Protein AF-A0A7Y3MMZ0-F1 (afdb_monomer)

Secondary structure (DSSP, 8-state):
-HHHHHHHHHHGGGGS-----TT-EEEE-S-BSS-EEEEEEEEEE-S-BSS-EEEEEEEEEE-S-BSS-EEEEEEEEEE-S-BSS-EEEEEEEEEE-S-BSS-EEEEE-

Structure (mmCIF, N/CA/C/O backbone):
data_AF-A0A7Y3MMZ0-F1
#
_entry.id   AF-A0A7Y3MMZ0-F1
#
loop_
_atom_site.group_PDB
_atom_site.id
_atom_site.type_symbol
_atom_site.label_atom_id
_atom_site.label_alt_id
_atom_site.label_comp_id
_atom_site.label_asym_id
_atom_site.label_entity_id
_atom_site.label_seq_id
_atom_site.pdbx_PDB_ins_code
_atom_site.Cartn_x
_atom_site.Cartn_y
_atom_site.Cartn_z
_atom_site.occupancy
_atom_site.B_iso_or_equiv
_atom_site.auth_seq_id
_atom_site.auth_comp_id
_atom_site.auth_asym_id
_atom_site.auth_atom_id
_atom_site.pdbx_PDB_model_num
ATOM 1 N N . MET A 1 1 ? 4.792 16.494 -33.908 1.00 55.22 1 MET A N 1
ATOM 2 C CA . MET A 1 1 ? 5.560 17.488 -33.121 1.00 55.22 1 MET A CA 1
ATOM 3 C C . MET A 1 1 ? 4.937 17.794 -31.757 1.00 55.22 1 MET A C 1
ATOM 5 O O . MET A 1 1 ? 5.689 17.852 -30.803 1.00 55.22 1 MET A O 1
ATOM 9 N N . LYS A 1 2 ? 3.602 17.898 -31.612 1.00 49.09 2 LYS A N 1
ATOM 10 C CA . LYS A 1 2 ? 2.951 18.180 -30.310 1.00 49.09 2 LYS A CA 1
ATOM 11 C C . LYS A 1 2 ? 3.074 17.067 -29.249 1.00 49.09 2 LYS A C 1
ATOM 13 O O . LYS A 1 2 ? 3.157 17.373 -28.073 1.00 49.09 2 LYS A O 1
ATOM 18 N N . LYS A 1 3 ? 3.141 15.787 -29.649 1.00 50.47 3 LYS A N 1
ATOM 19 C CA . LYS A 1 3 ? 3.329 14.667 -28.701 1.00 50.47 3 LYS A CA 1
ATOM 20 C C . LYS A 1 3 ? 4.746 14.594 -28.110 1.00 50.47 3 LYS A C 1
ATOM 22 O O . LYS A 1 3 ? 4.913 14.097 -27.006 1.00 50.47 3 LYS A O 1
ATOM 27 N N . LEU A 1 4 ? 5.748 15.121 -28.822 1.00 52.09 4 LEU A N 1
ATOM 28 C CA . LEU A 1 4 ? 7.140 15.132 -28.362 1.00 52.09 4 LEU A CA 1
ATOM 29 C C . LEU A 1 4 ? 7.371 16.217 -27.300 1.00 52.09 4 LEU A C 1
ATOM 31 O O . LEU A 1 4 ? 8.118 15.992 -26.359 1.00 52.09 4 LEU A O 1
ATOM 35 N N . THR A 1 5 ? 6.681 17.357 -27.399 1.00 56.12 5 THR A N 1
ATOM 36 C CA . THR A 1 5 ? 6.719 18.421 -26.384 1.00 56.12 5 THR A CA 1
ATOM 37 C C . THR A 1 5 ? 5.978 18.049 -25.101 1.00 56.12 5 THR A C 1
ATOM 39 O O . THR A 1 5 ? 6.446 18.397 -24.024 1.00 56.12 5 THR A O 1
ATOM 42 N N . THR A 1 6 ? 4.875 17.297 -25.180 1.00 59.16 6 THR A N 1
ATOM 43 C CA . THR A 1 6 ? 4.205 16.760 -23.981 1.00 59.16 6 THR A CA 1
ATOM 44 C C . THR A 1 6 ? 5.067 15.710 -23.274 1.00 59.16 6 THR A C 1
ATOM 46 O O . THR A 1 6 ? 5.143 15.709 -22.051 1.00 59.16 6 THR A O 1
ATOM 49 N N . LEU A 1 7 ? 5.787 14.875 -24.033 1.00 55.69 7 LEU A N 1
ATOM 50 C CA . LEU A 1 7 ? 6.744 13.918 -23.470 1.00 55.69 7 LEU A CA 1
ATOM 51 C C . LEU A 1 7 ? 7.967 14.621 -22.848 1.00 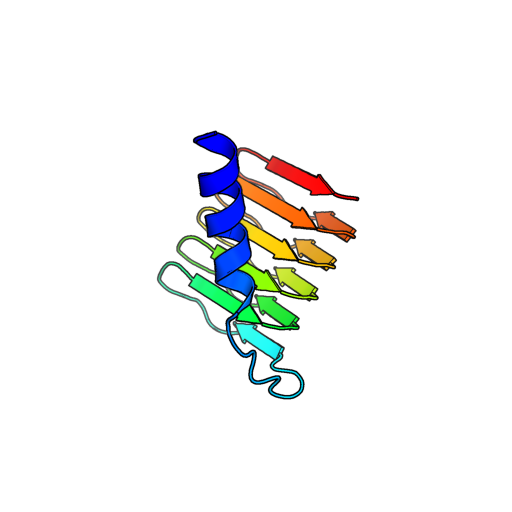55.69 7 LEU A C 1
ATOM 53 O O . LEU A 1 7 ? 8.463 14.186 -21.816 1.00 55.69 7 LEU A O 1
ATOM 57 N N . LEU A 1 8 ? 8.411 15.748 -23.421 1.00 55.53 8 LEU A N 1
ATOM 58 C CA . LEU A 1 8 ? 9.493 16.566 -22.855 1.00 55.53 8 LEU A CA 1
ATOM 59 C C . LEU A 1 8 ? 9.094 17.284 -21.553 1.00 55.53 8 LEU A C 1
ATOM 61 O O . LEU A 1 8 ? 9.942 17.471 -20.686 1.00 55.53 8 LEU A O 1
ATOM 65 N N . LEU A 1 9 ? 7.822 17.673 -21.398 1.00 57.19 9 LEU A N 1
ATOM 66 C CA . LEU A 1 9 ? 7.318 18.305 -20.170 1.00 57.19 9 LEU A CA 1
ATOM 67 C C . LEU A 1 9 ? 7.275 17.328 -18.984 1.00 57.19 9 LEU A C 1
ATOM 69 O O . LEU A 1 9 ? 7.518 17.752 -17.859 1.00 57.19 9 LEU A O 1
ATOM 73 N N . LEU A 1 10 ? 7.067 16.029 -19.231 1.00 58.69 10 LEU A N 1
ATOM 74 C CA . LEU A 1 10 ? 7.178 14.989 -18.196 1.00 58.69 10 LEU A CA 1
ATOM 75 C C . LEU A 1 10 ? 8.635 14.745 -17.763 1.00 58.69 10 LEU A C 1
ATOM 77 O O . LEU A 1 10 ? 8.884 14.444 -16.601 1.00 58.69 10 LEU A O 1
ATOM 81 N N . PHE A 1 11 ? 9.611 14.954 -18.653 1.00 53.41 11 PHE A N 1
ATOM 82 C CA . PHE A 1 11 ? 11.037 14.888 -18.302 1.00 53.41 11 PHE A CA 1
ATOM 83 C C . PHE A 1 11 ? 11.544 16.129 -17.547 1.00 53.41 11 PHE A C 1
ATOM 85 O O . PHE A 1 11 ? 12.554 16.047 -16.853 1.00 53.41 11 PHE A O 1
ATOM 92 N N . PHE A 1 12 ? 10.857 17.274 -17.627 1.00 51.16 12 PHE A N 1
ATOM 93 C CA . PHE A 1 12 ? 11.264 18.494 -16.913 1.00 51.16 12 PHE A CA 1
ATOM 94 C C . PHE A 1 12 ? 10.988 18.441 -15.400 1.00 51.16 12 PHE A C 1
ATOM 96 O O . PHE A 1 12 ? 11.611 19.184 -14.645 1.00 51.16 12 PHE A O 1
ATOM 103 N N . ALA A 1 13 ? 10.127 17.526 -14.937 1.00 47.72 13 ALA A N 1
ATOM 104 C CA . ALA A 1 13 ? 9.914 17.278 -13.509 1.00 47.72 13 ALA A CA 1
ATOM 105 C C . ALA A 1 13 ? 11.117 16.588 -12.823 1.00 47.72 13 ALA A C 1
ATOM 107 O O . ALA A 1 13 ? 11.197 16.573 -11.599 1.00 47.72 13 ALA A O 1
ATOM 108 N N . PHE A 1 14 ? 12.087 16.076 -13.594 1.00 54.06 14 PHE A N 1
ATOM 109 C CA . PHE A 1 14 ? 13.301 15.425 -13.080 1.00 54.06 14 PHE A CA 1
ATOM 110 C C . PHE A 1 14 ? 14.461 16.385 -12.754 1.00 54.06 14 PHE A C 1
ATOM 112 O O . PHE A 1 14 ? 15.536 15.930 -12.379 1.00 54.06 14 PHE A O 1
ATOM 119 N N . TRP A 1 15 ? 14.259 17.705 -12.846 1.00 44.31 15 TRP A N 1
ATOM 120 C CA . TRP A 1 15 ? 15.199 18.707 -12.312 1.00 44.31 15 TRP A CA 1
ATOM 121 C C . TRP A 1 15 ? 14.711 19.319 -10.994 1.00 44.31 15 TRP A C 1
ATOM 123 O O . TRP A 1 15 ? 15.010 20.471 -10.681 1.00 44.31 15 TRP A O 1
ATOM 133 N N . SER A 1 16 ? 13.981 18.549 -10.183 1.00 49.38 16 SER A N 1
ATOM 134 C CA . SER A 1 16 ? 14.041 18.803 -8.748 1.00 49.38 16 SER A CA 1
ATOM 135 C C . SER A 1 16 ? 15.446 18.405 -8.311 1.00 49.38 16 SER A C 1
ATOM 137 O O . SER A 1 16 ? 15.824 17.240 -8.425 1.00 49.38 16 SER A O 1
ATOM 139 N N . PHE A 1 17 ? 16.254 19.376 -7.884 1.00 49.12 17 PHE A N 1
ATOM 140 C CA . PHE A 1 17 ? 17.434 19.085 -7.082 1.00 49.12 17 PHE A CA 1
ATOM 141 C C . PHE A 1 17 ? 16.935 18.325 -5.853 1.00 49.12 17 PHE A C 1
ATOM 143 O O . PHE A 1 17 ? 16.482 18.932 -4.885 1.00 49.12 17 PHE A O 1
ATOM 150 N N . GLY A 1 18 ? 16.952 16.995 -5.928 1.00 46.44 18 GLY A N 1
ATOM 15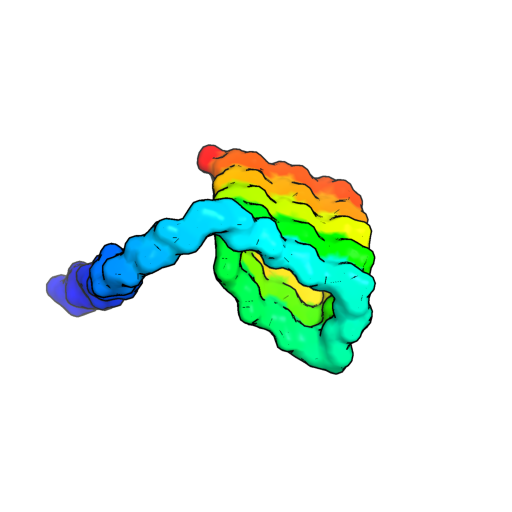1 C CA . GLY A 1 18 ? 16.689 16.145 -4.787 1.00 46.44 18 GLY A CA 1
ATOM 152 C C . GLY A 1 18 ? 17.746 16.467 -3.748 1.00 46.44 18 GLY A C 1
ATOM 153 O O . GLY A 1 18 ? 18.917 16.134 -3.926 1.00 46.44 18 GLY A O 1
ATOM 154 N N . GLN A 1 19 ? 17.350 17.152 -2.678 1.00 41.44 19 GLN A N 1
ATOM 155 C CA . GLN A 1 19 ? 18.064 17.007 -1.424 1.00 41.44 19 GLN A CA 1
ATOM 156 C C . GLN A 1 19 ? 17.901 15.535 -1.053 1.00 41.44 19 GLN A C 1
ATOM 158 O O . GLN A 1 19 ? 16.822 15.118 -0.648 1.00 41.44 19 GLN A O 1
ATOM 163 N N . SER A 1 20 ? 18.933 14.724 -1.287 1.00 46.78 20 SER A N 1
ATOM 164 C CA . SER A 1 20 ? 18.988 13.385 -0.718 1.00 46.78 20 SER A CA 1
ATOM 165 C C . SER A 1 20 ? 19.186 13.563 0.783 1.00 46.78 20 SER A C 1
ATOM 167 O O . SER A 1 20 ? 20.311 13.748 1.252 1.00 46.78 20 SER A O 1
ATOM 169 N N . VAL A 1 21 ? 18.076 13.607 1.512 1.00 52.28 21 VAL A N 1
ATOM 170 C CA . VAL A 1 21 ? 18.074 13.351 2.946 1.00 52.28 21 VAL A CA 1
ATOM 171 C C . VAL A 1 21 ? 18.243 11.843 3.100 1.00 52.28 21 VAL A C 1
ATOM 173 O O . VAL A 1 21 ? 17.594 11.057 2.416 1.00 52.28 21 VAL A O 1
ATOM 176 N N . GLU A 1 22 ? 19.213 11.461 3.916 1.00 53.38 22 GLU A N 1
ATOM 177 C CA . GLU A 1 22 ? 19.581 10.081 4.209 1.00 53.38 22 GLU A CA 1
ATOM 178 C C . GLU A 1 22 ? 18.376 9.338 4.819 1.00 53.38 22 GLU A C 1
ATOM 180 O O . GLU A 1 22 ? 17.963 9.669 5.925 1.00 53.38 22 GLU A O 1
ATOM 185 N N . ASN A 1 23 ? 17.818 8.357 4.093 1.00 61.03 23 ASN A N 1
ATOM 186 C CA . ASN A 1 23 ? 16.819 7.383 4.560 1.00 61.03 23 ASN A CA 1
ATOM 187 C C . ASN A 1 23 ? 15.621 7.964 5.345 1.00 61.03 23 ASN A C 1
ATOM 189 O O . ASN A 1 23 ? 15.474 7.712 6.543 1.00 61.03 23 ASN A O 1
ATOM 193 N N . GLU A 1 24 ? 14.711 8.685 4.684 1.00 72.56 24 GLU A N 1
ATOM 194 C CA . GLU A 1 24 ? 13.393 8.958 5.277 1.00 72.56 24 GLU A CA 1
ATOM 195 C C . GLU A 1 24 ? 12.474 7.745 5.086 1.00 72.56 24 GLU A C 1
ATOM 197 O O . GLU A 1 24 ? 11.739 7.629 4.103 1.00 72.56 24 GLU A O 1
ATOM 202 N N . GLU A 1 25 ? 12.541 6.822 6.047 1.00 90.19 25 GLU A N 1
ATOM 203 C CA . GLU A 1 25 ? 11.447 5.891 6.305 1.00 90.19 25 GLU A CA 1
ATOM 204 C C . GLU A 1 25 ? 10.238 6.693 6.809 1.00 90.19 25 GLU A C 1
ATOM 206 O O . GLU A 1 25 ? 10.305 7.383 7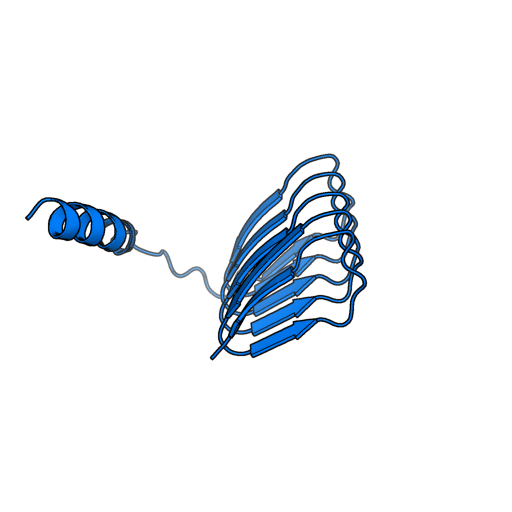.830 1.00 90.19 25 GLU A O 1
ATOM 211 N N . ILE A 1 26 ? 9.115 6.601 6.100 1.00 95.00 26 ILE A N 1
ATOM 212 C CA . ILE A 1 26 ? 7.849 7.211 6.506 1.00 95.00 26 ILE A CA 1
ATOM 213 C C . ILE A 1 26 ? 6.943 6.107 7.039 1.00 95.00 26 ILE A C 1
ATOM 215 O O . ILE A 1 26 ? 6.493 5.251 6.280 1.00 95.00 26 ILE A O 1
ATOM 219 N N . SER A 1 27 ? 6.624 6.163 8.331 1.00 97.06 27 SER A N 1
ATOM 220 C CA . SER A 1 27 ? 5.661 5.252 8.953 1.00 97.06 27 SER A CA 1
ATOM 221 C C . SER A 1 27 ? 4.334 5.955 9.245 1.00 97.06 27 SER A C 1
ATOM 223 O O . SER A 1 27 ? 4.300 7.036 9.838 1.00 97.06 27 SER A O 1
ATOM 225 N N . ILE A 1 28 ? 3.230 5.342 8.822 1.00 97.62 28 ILE A N 1
ATOM 226 C CA . ILE A 1 28 ? 1.859 5.756 9.132 1.00 97.62 28 ILE A CA 1
ATOM 227 C C . ILE A 1 28 ? 1.293 4.747 10.129 1.00 97.62 28 ILE A C 1
ATOM 229 O O . ILE A 1 28 ? 0.754 3.712 9.747 1.00 97.62 28 ILE A O 1
ATOM 233 N N . ASP A 1 29 ? 1.433 5.068 11.415 1.00 98.25 29 ASP A N 1
ATOM 234 C CA . ASP A 1 29 ? 1.060 4.189 12.537 1.00 98.25 29 ASP A CA 1
ATOM 235 C C . ASP A 1 29 ? -0.238 4.608 13.243 1.00 98.25 29 ASP A C 1
ATOM 237 O O . ASP A 1 29 ? -0.622 4.042 14.266 1.00 98.25 29 ASP A O 1
ATOM 241 N N . GLN A 1 30 ? -0.916 5.634 12.731 1.00 97.94 30 GLN A N 1
ATOM 242 C CA . GLN A 1 30 ? -2.185 6.117 13.271 1.00 97.94 30 GLN A CA 1
ATOM 243 C C . GLN A 1 30 ? -3.223 6.210 12.167 1.00 97.94 30 GLN A C 1
ATOM 245 O O . GLN A 1 30 ? -2.884 6.518 11.023 1.00 97.94 30 GLN A O 1
ATOM 250 N N . VAL A 1 31 ? -4.485 5.986 12.535 1.00 98.50 31 VAL A N 1
ATOM 251 C CA . VAL A 1 31 ? -5.616 6.079 11.609 1.00 98.50 31 VAL A CA 1
ATOM 252 C C . VAL A 1 31 ? -5.623 7.452 10.948 1.00 98.50 31 VAL A C 1
ATOM 254 O O . VAL A 1 31 ? -5.595 8.477 11.634 1.00 98.50 31 VAL A O 1
ATOM 257 N N . GLN A 1 32 ? -5.679 7.466 9.622 1.00 98.38 32 GLN A N 1
ATOM 258 C CA . GLN A 1 32 ? -5.799 8.690 8.842 1.00 98.38 32 GLN A CA 1
ATOM 259 C C . GLN A 1 32 ? -7.282 8.910 8.515 1.00 98.38 32 GLN A C 1
ATOM 261 O O . GLN A 1 32 ? -7.923 8.002 7.986 1.00 98.38 32 GLN A O 1
ATOM 266 N N . PRO A 1 33 ? -7.867 10.066 8.877 1.00 97.00 33 PRO A N 1
ATOM 267 C CA . PRO A 1 33 ? -9.299 10.315 8.710 1.00 97.00 33 PRO A CA 1
ATOM 268 C C . PRO A 1 33 ? -9.712 10.651 7.271 1.00 97.00 33 PRO A C 1
ATOM 270 O O . PRO A 1 33 ? -10.903 10.783 7.018 1.00 97.00 33 PRO A O 1
ATOM 273 N N . ASP A 1 34 ? -8.745 10.831 6.374 1.00 98.00 34 ASP A N 1
ATOM 274 C CA . ASP A 1 34 ? -8.924 11.332 5.013 1.00 98.00 34 ASP A CA 1
ATOM 275 C C . ASP A 1 34 ? -7.799 10.778 4.117 1.00 98.00 34 ASP A C 1
ATOM 277 O O . ASP A 1 34 ? -6.980 9.966 4.572 1.00 98.00 34 ASP A O 1
ATOM 281 N N . ASP A 1 35 ? -7.744 11.245 2.874 1.00 98.56 35 ASP A N 1
ATOM 282 C CA . ASP A 1 35 ? -6.759 10.863 1.869 1.00 98.56 35 ASP A CA 1
ATOM 283 C C . ASP A 1 35 ? -5.305 11.129 2.291 1.00 98.56 35 ASP A C 1
ATOM 285 O O . ASP A 1 35 ? -4.965 12.115 2.963 1.00 98.56 35 ASP A O 1
ATOM 289 N N . VAL A 1 36 ? -4.396 10.288 1.799 1.00 97.94 36 VAL A N 1
ATOM 290 C CA . VAL A 1 36 ? -2.962 10.389 2.070 1.00 97.94 36 VAL A CA 1
ATOM 291 C C . VAL A 1 36 ? -2.141 10.432 0.793 1.00 97.94 36 VAL A C 1
ATOM 293 O O . VAL A 1 36 ? -2.201 9.544 -0.048 1.00 97.94 36 VAL A O 1
ATOM 296 N N . TYR A 1 37 ? -1.257 11.430 0.731 1.00 97.75 37 TYR A N 1
ATOM 297 C CA . TYR A 1 37 ? -0.298 11.633 -0.353 1.00 97.75 37 TYR A CA 1
ATOM 298 C C . TYR A 1 37 ? 1.118 11.692 0.223 1.00 97.75 37 TYR A C 1
ATOM 300 O O . TYR A 1 37 ? 1.429 12.622 0.977 1.00 97.75 37 TYR A O 1
ATOM 308 N N . ARG A 1 38 ? 1.983 10.715 -0.075 1.00 95.44 38 ARG A N 1
ATOM 309 C CA . ARG A 1 38 ? 3.374 10.680 0.431 1.00 95.44 38 ARG A CA 1
ATOM 310 C C . ARG A 1 38 ? 4.356 10.174 -0.620 1.00 95.44 38 ARG A C 1
ATOM 312 O O . ARG A 1 38 ? 4.023 9.334 -1.445 1.00 95.44 38 ARG A O 1
ATOM 319 N N . ALA A 1 39 ? 5.588 10.659 -0.554 1.00 94.56 39 ALA A N 1
ATOM 320 C CA . ALA A 1 39 ? 6.697 10.105 -1.315 1.00 94.56 39 ALA A CA 1
ATOM 321 C C . ALA A 1 39 ? 7.918 9.979 -0.402 1.00 94.56 39 ALA A C 1
ATOM 323 O O . ALA A 1 39 ? 8.175 10.890 0.382 1.00 94.56 39 ALA A O 1
ATOM 324 N N . GLY A 1 40 ? 8.636 8.863 -0.489 1.00 89.50 40 GLY A N 1
ATOM 325 C CA . GLY A 1 40 ? 9.767 8.544 0.387 1.00 89.50 40 GLY A CA 1
ATOM 326 C C . GLY A 1 40 ? 10.543 7.335 -0.127 1.00 89.50 40 GLY A C 1
ATOM 327 O O . GLY A 1 40 ? 10.085 6.653 -1.039 1.00 89.50 40 GLY A O 1
ATOM 328 N N . GLU A 1 41 ? 11.730 7.064 0.413 1.00 92.88 41 GLU A N 1
ATOM 329 C CA . GLU A 1 41 ? 12.503 5.881 0.004 1.00 92.88 41 GLU A CA 1
ATOM 330 C C . GLU A 1 41 ? 11.823 4.592 0.478 1.00 92.88 41 GLU A C 1
ATOM 332 O O . GLU A 1 41 ? 11.628 3.667 -0.314 1.00 92.88 41 GLU A O 1
ATOM 337 N N . GLU A 1 42 ? 11.376 4.575 1.733 1.00 96.19 42 GLU A N 1
ATOM 338 C CA . GLU A 1 42 ? 10.563 3.509 2.308 1.00 96.19 42 GLU A CA 1
ATOM 339 C C . GLU A 1 42 ? 9.295 4.094 2.939 1.00 96.19 42 GLU A C 1
ATOM 341 O O . GLU A 1 42 ? 9.360 5.057 3.701 1.00 96.19 42 GLU A O 1
ATOM 346 N N . ILE A 1 43 ? 8.131 3.520 2.624 1.00 97.62 43 ILE A N 1
ATOM 347 C CA . ILE A 1 43 ? 6.850 3.905 3.227 1.00 97.62 43 ILE A CA 1
ATOM 348 C C . ILE A 1 43 ? 6.181 2.668 3.821 1.00 97.62 43 ILE A C 1
ATOM 350 O O . ILE A 1 43 ? 5.905 1.703 3.105 1.00 97.62 43 ILE A O 1
ATOM 354 N N . ASN A 1 44 ? 5.874 2.728 5.115 1.00 98.50 44 ASN A N 1
ATOM 355 C CA . ASN A 1 44 ? 5.160 1.704 5.869 1.00 98.50 44 ASN A CA 1
ATOM 356 C C . ASN A 1 44 ? 3.780 2.238 6.291 1.00 98.50 44 ASN A C 1
ATOM 358 O O . ASN A 1 44 ? 3.679 3.183 7.069 1.00 98.50 44 ASN A O 1
ATOM 362 N N . VAL A 1 45 ? 2.703 1.639 5.783 1.00 98.62 45 VAL A N 1
ATOM 363 C CA . VAL A 1 45 ? 1.315 1.954 6.157 1.00 98.62 45 VAL A CA 1
ATOM 364 C C . VAL A 1 45 ? 0.818 0.873 7.110 1.00 98.62 45 VAL A C 1
ATOM 366 O O . VAL A 1 45 ? 0.466 -0.224 6.680 1.00 98.62 45 VAL A O 1
ATOM 369 N N . ASN A 1 46 ? 0.839 1.170 8.408 1.00 98.69 46 ASN A N 1
ATOM 370 C CA . ASN A 1 46 ? 0.536 0.231 9.495 1.00 98.69 46 ASN A CA 1
ATOM 371 C C . ASN A 1 46 ? -0.788 0.538 10.208 1.00 98.69 46 ASN A C 1
ATOM 373 O O . ASN A 1 46 ? -1.111 -0.107 11.204 1.00 98.69 46 ASN A O 1
ATOM 377 N N . ALA A 1 47 ? -1.522 1.539 9.732 1.00 98.56 47 ALA A N 1
ATOM 378 C CA . ALA A 1 47 ? -2.805 1.944 10.273 1.00 98.56 47 ALA A CA 1
ATOM 379 C C . ALA A 1 47 ? -3.786 2.293 9.154 1.00 98.56 47 ALA A C 1
ATOM 381 O O . ALA A 1 47 ? -3.385 2.711 8.067 1.00 98.56 47 ALA A O 1
ATOM 382 N N . THR A 1 48 ? -5.073 2.147 9.462 1.00 98.75 48 THR A N 1
ATOM 383 C CA . THR A 1 48 ? -6.172 2.357 8.516 1.00 98.75 48 THR A CA 1
ATOM 384 C C . THR A 1 48 ? -6.160 3.754 7.886 1.00 98.75 48 THR A C 1
ATOM 386 O O . THR A 1 48 ? -6.072 4.765 8.591 1.00 98.75 48 THR A O 1
ATOM 389 N N . ILE A 1 49 ? -6.342 3.808 6.568 1.00 98.75 49 ILE A N 1
ATOM 390 C CA . ILE A 1 49 ? -6.625 5.029 5.806 1.00 98.75 49 ILE A CA 1
ATOM 391 C C . ILE A 1 49 ? -8.124 5.063 5.496 1.00 98.75 49 ILE A C 1
ATOM 393 O O . ILE A 1 49 ? -8.631 4.151 4.848 1.00 98.75 49 ILE A O 1
ATOM 397 N N . GLN A 1 50 ? -8.852 6.074 5.982 1.00 98.62 50 GLN A N 1
ATOM 398 C CA . GLN A 1 50 ? -10.302 6.186 5.748 1.00 98.62 50 GLN A CA 1
ATOM 399 C C . GLN A 1 50 ? -10.673 6.712 4.353 1.00 98.62 50 GLN A C 1
ATOM 401 O O . GLN A 1 50 ? -11.814 6.523 3.944 1.00 98.62 50 GLN A O 1
ATOM 406 N N . GLY A 1 51 ? -9.742 7.365 3.656 1.00 98.50 51 GLY A N 1
ATOM 407 C CA . GLY A 1 51 ? -9.897 7.803 2.267 1.00 98.50 51 GLY A CA 1
ATOM 408 C C . GLY A 1 51 ? -8.993 7.022 1.314 1.00 98.50 51 GLY A C 1
ATOM 409 O O . GLY A 1 51 ? -8.733 5.831 1.520 1.00 98.50 51 GLY A O 1
ATOM 410 N N . ASP A 1 52 ? -8.474 7.728 0.315 1.00 98.88 52 ASP A N 1
ATOM 411 C CA . ASP A 1 52 ? -7.591 7.194 -0.719 1.00 98.88 52 ASP A CA 1
ATOM 412 C C . ASP A 1 52 ? -6.113 7.254 -0.305 1.00 98.88 52 ASP A C 1
ATOM 414 O O . ASP A 1 52 ? -5.666 8.132 0.442 1.00 98.88 52 ASP A O 1
ATOM 418 N N . LEU A 1 53 ? -5.304 6.343 -0.843 1.00 98.75 53 LEU A N 1
ATOM 419 C CA . LEU A 1 53 ? -3.854 6.352 -0.684 1.00 98.75 53 LEU A CA 1
ATOM 420 C C . LEU A 1 53 ? -3.155 6.575 -2.026 1.00 98.75 53 LEU A C 1
ATOM 422 O O . LEU A 1 53 ? -3.307 5.796 -2.966 1.00 98.75 53 LEU A O 1
ATOM 426 N N . VAL A 1 54 ? -2.290 7.587 -2.082 1.00 98.69 54 VAL A N 1
ATOM 427 C CA . VAL A 1 54 ? -1.377 7.833 -3.202 1.00 98.69 54 VAL A CA 1
ATOM 428 C C . VAL A 1 54 ? 0.057 7.910 -2.692 1.00 98.69 54 VAL A C 1
ATOM 430 O O . VAL A 1 54 ? 0.445 8.880 -2.034 1.00 98.69 54 VAL A O 1
ATOM 433 N N . ILE A 1 55 ? 0.873 6.898 -2.998 1.00 98.06 55 ILE A N 1
ATOM 434 C CA . ILE A 1 55 ? 2.265 6.843 -2.529 1.00 98.06 55 ILE A CA 1
ATOM 435 C C . ILE A 1 55 ? 3.269 6.44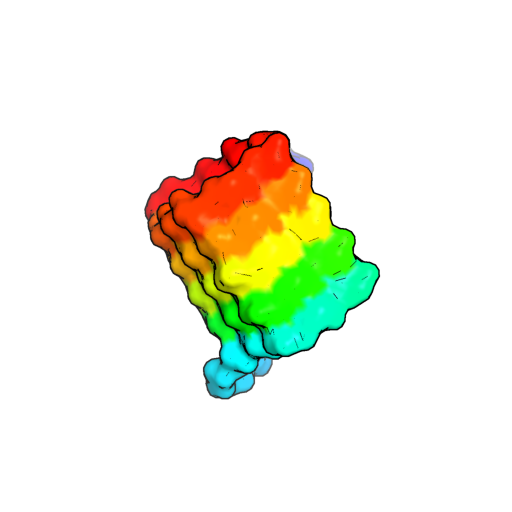7 -3.606 1.00 98.06 55 ILE A C 1
ATOM 437 O O . ILE A 1 55 ? 2.978 5.657 -4.502 1.00 98.06 55 ILE A O 1
ATOM 441 N N . ALA A 1 56 ? 4.483 6.987 -3.507 1.00 96.94 56 ALA A N 1
ATOM 442 C CA . ALA A 1 56 ? 5.581 6.627 -4.396 1.00 96.94 56 ALA A CA 1
ATOM 443 C C . ALA A 1 56 ? 6.912 6.494 -3.650 1.00 96.94 56 ALA A C 1
ATOM 445 O O . ALA A 1 56 ? 7.190 7.272 -2.739 1.00 96.94 56 ALA A O 1
ATOM 446 N N . GLY A 1 57 ? 7.749 5.531 -4.039 1.00 94.81 57 GLY A N 1
ATOM 447 C CA . GLY A 1 57 ? 9.002 5.297 -3.324 1.00 94.81 57 GLY A CA 1
ATOM 448 C C . GLY A 1 57 ? 9.865 4.150 -3.822 1.00 94.81 57 GLY A C 1
ATOM 449 O O . GLY A 1 57 ? 9.612 3.571 -4.871 1.00 94.81 57 GLY A O 1
ATOM 450 N N . GLY A 1 58 ? 10.910 3.818 -3.070 1.00 96.06 58 GLY A N 1
ATOM 451 C CA . GLY A 1 58 ? 11.725 2.630 -3.320 1.00 96.06 58 GLY A CA 1
ATOM 452 C C . GLY A 1 58 ? 10.988 1.365 -2.887 1.00 96.06 58 GLY A C 1
ATOM 453 O O . GLY A 1 58 ? 10.713 0.497 -3.715 1.00 96.06 58 GLY A O 1
ATOM 454 N N . THR A 1 59 ? 10.613 1.305 -1.609 1.00 97.62 59 THR A N 1
ATOM 455 C CA . THR A 1 59 ? 9.875 0.189 -1.003 1.00 97.62 59 THR A CA 1
ATOM 456 C C . THR A 1 59 ? 8.586 0.684 -0.363 1.00 97.62 59 THR A C 1
ATOM 458 O O . THR A 1 59 ? 8.611 1.544 0.511 1.00 97.62 59 THR A O 1
ATOM 461 N N . LEU A 1 60 ? 7.451 0.115 -0.761 1.00 98.56 60 LEU A N 1
ATOM 462 C CA . LEU A 1 60 ? 6.133 0.453 -0.229 1.00 98.56 60 LEU A CA 1
ATOM 463 C C . LEU A 1 60 ? 5.528 -0.777 0.451 1.00 98.56 60 LEU A C 1
ATOM 465 O O . LEU A 1 60 ? 5.409 -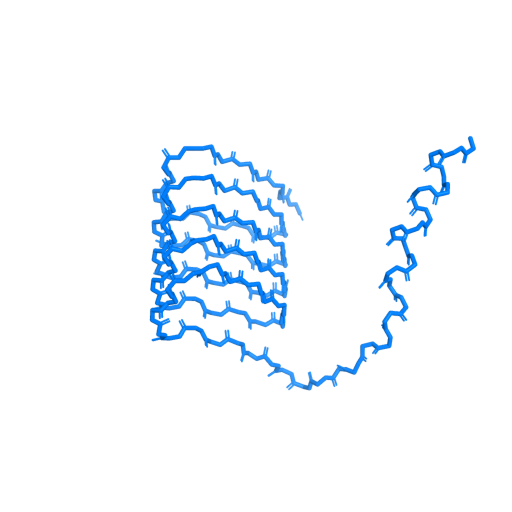1.836 -0.170 1.00 98.56 60 LEU A O 1
ATOM 469 N N . LYS A 1 61 ? 5.126 -0.651 1.717 1.00 98.75 61 LYS A N 1
ATOM 470 C CA . LYS A 1 61 ? 4.451 -1.714 2.472 1.00 98.75 61 LYS A CA 1
ATOM 471 C C . LYS A 1 61 ? 3.106 -1.209 2.982 1.00 98.75 61 LYS A C 1
ATOM 473 O O . LYS A 1 61 ? 3.058 -0.304 3.806 1.00 98.75 61 LYS A O 1
ATOM 478 N N . VAL A 1 62 ? 2.021 -1.814 2.509 1.00 98.75 62 VAL A N 1
ATOM 479 C CA . VAL A 1 62 ? 0.646 -1.541 2.943 1.00 98.75 62 VAL A CA 1
ATOM 480 C C . VAL A 1 62 ? 0.177 -2.709 3.806 1.00 98.75 62 VAL A C 1
ATOM 482 O O . VAL A 1 62 ? -0.209 -3.755 3.286 1.00 98.75 62 VAL A O 1
ATOM 485 N N . ASN A 1 63 ? 0.283 -2.560 5.127 1.00 98.75 63 ASN A N 1
ATOM 486 C CA . ASN A 1 63 ? 0.023 -3.620 6.106 1.00 98.75 63 ASN A CA 1
ATOM 487 C C . ASN A 1 63 ? -1.383 -3.558 6.726 1.00 98.75 63 ASN A C 1
ATOM 489 O O . ASN A 1 63 ? -1.814 -4.550 7.308 1.00 98.75 63 ASN A O 1
ATOM 493 N N . ASP A 1 64 ? -2.082 -2.429 6.610 1.00 98.69 64 ASP A N 1
ATOM 494 C CA . ASP A 1 64 ? -3.445 -2.228 7.118 1.00 98.69 64 ASP A CA 1
ATOM 495 C C . ASP A 1 64 ? -4.359 -1.654 6.019 1.00 98.69 64 ASP A C 1
ATOM 497 O O . ASP A 1 64 ? -3.913 -1.367 4.907 1.00 98.69 64 ASP A O 1
ATOM 501 N N . SER A 1 65 ? -5.650 -1.563 6.316 1.00 98.69 65 SER A N 1
ATOM 502 C CA . SER A 1 65 ? -6.713 -1.289 5.359 1.00 98.69 65 SER A CA 1
ATOM 503 C C . SER A 1 65 ? -6.719 0.133 4.799 1.00 98.69 65 SER A C 1
ATOM 505 O O . SER A 1 65 ? -6.409 1.110 5.484 1.00 98.69 65 SER A O 1
ATOM 507 N N . ILE A 1 66 ? -7.147 0.238 3.546 1.00 98.81 66 ILE A N 1
ATOM 508 C CA . ILE A 1 66 ? -7.446 1.485 2.843 1.00 98.81 66 ILE A CA 1
ATOM 509 C C . ILE A 1 66 ? -8.911 1.387 2.438 1.00 98.81 66 ILE A C 1
ATOM 511 O O . ILE A 1 66 ? -9.303 0.417 1.799 1.00 98.81 66 ILE A O 1
ATOM 515 N N . GLN A 1 67 ? -9.739 2.331 2.877 1.00 98.81 67 GLN A N 1
ATOM 516 C CA . GLN A 1 67 ? -11.184 2.252 2.644 1.00 98.81 67 GLN A CA 1
ATOM 517 C C . GLN A 1 67 ? -11.586 2.708 1.234 1.00 98.81 67 GLN A C 1
ATOM 519 O O . GLN A 1 67 ? -12.646 2.299 0.772 1.00 98.81 67 GLN A O 1
ATOM 524 N N . GLY A 1 68 ? -10.761 3.527 0.576 1.00 98.81 68 GLY A N 1
ATOM 525 C CA . GLY A 1 68 ? -10.936 3.938 -0.818 1.00 98.81 68 GLY A CA 1
ATOM 526 C C . GLY A 1 68 ? -9.914 3.301 -1.762 1.00 98.81 68 GLY A C 1
ATOM 527 O O . GLY A 1 68 ? -9.549 2.130 -1.612 1.00 98.81 68 GLY A O 1
ATOM 528 N N . ASP A 1 69 ? -9.433 4.106 -2.706 1.00 98.88 69 ASP A N 1
ATOM 529 C CA . ASP A 1 69 ? -8.509 3.704 -3.765 1.00 98.88 69 ASP A CA 1
ATOM 530 C C . ASP A 1 69 ? -7.055 3.636 -3.284 1.00 98.88 69 ASP A C 1
ATOM 532 O O . ASP A 1 69 ? -6.592 4.455 -2.485 1.00 98.88 69 ASP A O 1
ATOM 536 N N . PHE A 1 70 ? -6.264 2.737 -3.876 1.00 98.75 70 PHE A N 1
ATOM 537 C CA . PHE A 1 70 ? -4.809 2.744 -3.744 1.00 98.75 70 PHE A CA 1
ATOM 538 C C . PHE A 1 70 ? -4.097 2.944 -5.088 1.00 98.75 70 PHE A C 1
ATOM 540 O O . PHE A 1 70 ? -4.108 2.089 -5.975 1.00 98.75 70 PHE A O 1
ATOM 547 N N . ASN A 1 71 ? -3.380 4.064 -5.203 1.00 98.81 71 ASN A N 1
ATOM 548 C CA . ASN A 1 71 ? -2.476 4.368 -6.307 1.00 98.81 71 ASN A CA 1
ATOM 549 C C . ASN A 1 71 ? -1.015 4.359 -5.819 1.00 98.81 71 ASN A C 1
ATOM 551 O O . ASN A 1 71 ? -0.630 5.146 -4.952 1.00 98.81 71 ASN A O 1
ATOM 555 N N . GLY A 1 72 ? -0.178 3.483 -6.378 1.00 97.88 72 GLY A N 1
ATOM 556 C CA . GLY A 1 72 ? 1.175 3.243 -5.861 1.00 97.88 72 GLY A CA 1
ATOM 557 C C . GLY A 1 72 ? 2.241 3.060 -6.936 1.00 97.88 72 GLY A C 1
ATOM 558 O O . GLY A 1 72 ? 2.028 2.341 -7.908 1.00 97.88 72 GLY A O 1
ATOM 559 N N . ALA A 1 73 ? 3.423 3.650 -6.760 1.00 98.06 73 ALA A N 1
ATOM 560 C CA . ALA A 1 73 ? 4.552 3.399 -7.661 1.00 98.06 73 ALA A CA 1
ATOM 561 C C . ALA A 1 73 ? 5.876 3.233 -6.911 1.00 98.06 73 ALA A C 1
ATOM 563 O O . ALA A 1 73 ? 6.297 4.131 -6.186 1.00 98.06 73 ALA A O 1
ATOM 564 N N . GLY A 1 74 ? 6.575 2.120 -7.120 1.00 96.00 74 GLY A N 1
ATOM 565 C CA . GLY A 1 74 ? 7.877 1.924 -6.491 1.00 96.00 74 GLY A CA 1
ATOM 566 C C . GLY A 1 74 ? 8.700 0.759 -7.009 1.00 96.00 74 GLY A C 1
ATOM 567 O O . GLY A 1 74 ? 8.292 0.056 -7.921 1.00 96.00 74 GLY A O 1
ATOM 568 N N . GLY A 1 75 ? 9.897 0.563 -6.461 1.00 97.38 75 GLY A N 1
ATOM 569 C CA . GLY A 1 75 ? 10.736 -0.586 -6.810 1.00 97.38 75 GLY A CA 1
ATOM 570 C C . GLY A 1 75 ? 10.124 -1.893 -6.309 1.00 97.38 75 GLY A C 1
ATOM 571 O O . GLY A 1 75 ? 9.953 -2.842 -7.077 1.00 97.38 75 GLY A O 1
ATOM 572 N N . GLU A 1 76 ? 9.738 -1.905 -5.034 1.00 98.31 76 GLU A N 1
ATOM 573 C CA . GLU A 1 76 ? 9.074 -3.025 -4.376 1.00 98.31 76 GLU A CA 1
ATOM 574 C C . GLU A 1 76 ? 7.771 -2.586 -3.707 1.00 98.31 76 GLU A C 1
ATOM 576 O O . GLU A 1 76 ? 7.738 -1.587 -2.991 1.00 98.31 76 GLU A O 1
ATOM 581 N N . LEU A 1 77 ? 6.694 -3.335 -3.934 1.00 98.62 77 LEU A N 1
ATOM 582 C CA . LEU A 1 77 ? 5.384 -3.087 -3.346 1.00 98.62 77 LEU A CA 1
ATOM 583 C C . LEU A 1 77 ? 4.870 -4.359 -2.673 1.00 98.62 77 LEU A C 1
ATOM 585 O O . LEU A 1 77 ? 4.812 -5.422 -3.293 1.00 98.62 77 LEU A O 1
ATOM 589 N N . PHE A 1 78 ? 4.460 -4.231 -1.415 1.00 98.69 78 PHE A N 1
ATOM 590 C CA . PHE A 1 78 ? 3.851 -5.295 -0.624 1.00 98.69 78 PHE A CA 1
ATOM 591 C C . PHE A 1 78 ? 2.486 -4.824 -0.130 1.00 98.69 78 PHE A C 1
ATOM 593 O O . PHE A 1 78 ? 2.415 -3.942 0.721 1.00 98.69 78 PHE A O 1
ATOM 600 N N . ILE A 1 79 ? 1.411 -5.411 -0.651 1.00 98.62 79 ILE A N 1
ATOM 601 C CA . ILE A 1 79 ? 0.029 -5.048 -0.324 1.00 98.62 79 ILE A CA 1
ATOM 602 C C . ILE A 1 79 ? -0.595 -6.206 0.446 1.00 98.62 79 ILE A C 1
ATOM 604 O O . ILE A 1 79 ? -0.828 -7.265 -0.130 1.00 98.62 79 ILE A O 1
ATOM 608 N N . LYS A 1 80 ? -0.812 -6.017 1.748 1.00 98.62 80 LYS A N 1
ATOM 609 C CA . LYS A 1 80 ? -1.373 -7.019 2.670 1.00 98.62 80 LYS A CA 1
ATOM 610 C C . LYS A 1 80 ? -2.684 -6.578 3.321 1.00 98.62 80 LYS A C 1
ATOM 612 O O . LYS A 1 80 ? -3.471 -7.414 3.745 1.00 98.62 80 LYS A O 1
ATOM 617 N N . GLY A 1 81 ? -2.897 -5.269 3.447 1.00 98.06 81 GLY A N 1
ATOM 618 C CA . GLY A 1 81 ? -4.135 -4.707 3.979 1.00 98.06 81 GLY A CA 1
ATOM 619 C C . GLY A 1 81 ? -5.246 -4.659 2.931 1.00 98.06 81 GLY A C 1
ATOM 620 O O . GLY A 1 81 ? -4.961 -4.419 1.757 1.00 98.06 81 GLY A O 1
ATOM 621 N N . TYR A 1 82 ? -6.491 -4.887 3.365 1.00 98.62 82 TYR A N 1
ATOM 622 C CA . TYR A 1 82 ? -7.707 -4.788 2.543 1.00 98.62 82 TYR A CA 1
ATOM 623 C C . TYR A 1 82 ? -7.806 -3.433 1.835 1.00 98.62 82 TYR A C 1
ATOM 625 O O . TYR A 1 82 ? -7.563 -2.404 2.469 1.00 98.62 82 TYR A O 1
ATOM 633 N N . ILE A 1 83 ? -8.198 -3.438 0.560 1.00 98.81 83 ILE A N 1
ATOM 634 C CA . ILE A 1 83 ? -8.479 -2.224 -0.214 1.00 98.81 83 ILE A CA 1
ATOM 635 C C . ILE A 1 83 ? -9.967 -2.188 -0.539 1.00 98.81 83 ILE A C 1
ATOM 637 O O . ILE A 1 83 ? -10.493 -3.142 -1.107 1.00 98.81 83 ILE A O 1
ATOM 641 N N . GLY A 1 84 ? -10.632 -1.101 -0.155 1.00 98.81 84 GLY A N 1
ATOM 642 C CA . GLY A 1 84 ? -12.081 -0.962 -0.249 1.00 98.81 84 GLY A CA 1
ATOM 643 C C . GLY A 1 84 ? -12.619 -0.805 -1.662 1.00 98.81 84 GLY A C 1
ATOM 644 O O . GLY A 1 84 ? -13.755 -1.212 -1.900 1.00 98.81 84 GLY A O 1
ATOM 645 N N . ASP A 1 85 ? -11.806 -0.258 -2.562 1.00 98.81 85 ASP A N 1
ATOM 646 C CA . ASP A 1 85 ? -12.195 0.056 -3.934 1.00 98.81 85 ASP A CA 1
ATOM 647 C C . ASP A 1 85 ? -11.087 -0.389 -4.915 1.00 98.81 85 ASP A C 1
ATOM 649 O O . ASP A 1 85 ? -10.703 -1.568 -4.898 1.00 98.81 85 ASP A O 1
ATOM 653 N N . ASP A 1 86 ? -10.519 0.513 -5.722 1.00 98.88 86 ASP A N 1
ATOM 654 C CA . ASP A 1 86 ? -9.596 0.153 -6.800 1.00 98.88 86 ASP A CA 1
ATOM 655 C C . ASP A 1 86 ? -8.112 0.157 -6.395 1.00 98.88 86 ASP A C 1
ATOM 657 O O . ASP A 1 86 ? -7.639 0.962 -5.588 1.00 98.88 86 ASP A O 1
ATOM 661 N N . VAL A 1 87 ? -7.307 -0.670 -7.074 1.00 98.81 87 VAL A N 1
ATOM 662 C CA . VAL A 1 87 ? -5.837 -0.640 -6.999 1.00 98.81 87 VAL A CA 1
ATOM 663 C C . VAL A 1 87 ? -5.209 -0.374 -8.361 1.00 98.81 87 VAL A C 1
ATOM 665 O O . VAL A 1 87 ? -5.414 -1.109 -9.328 1.00 98.81 87 VAL A O 1
ATOM 668 N N . ARG A 1 88 ? -4.333 0.636 -8.422 1.00 98.75 88 ARG A N 1
ATOM 669 C CA . ARG A 1 88 ? -3.523 0.971 -9.603 1.00 98.75 88 ARG A CA 1
ATOM 670 C C . ARG A 1 88 ? -2.063 1.112 -9.202 1.00 98.75 88 ARG A C 1
ATOM 672 O O . ARG A 1 88 ? -1.666 2.109 -8.598 1.00 98.75 88 ARG A O 1
ATOM 679 N N . VAL A 1 89 ? -1.247 0.113 -9.540 1.00 98.56 89 VAL A N 1
ATOM 680 C CA . VAL A 1 89 ? 0.148 0.064 -9.082 1.00 98.56 89 VAL A CA 1
ATOM 681 C C . VAL A 1 89 ? 1.167 -0.253 -10.168 1.00 98.56 89 VAL A C 1
ATOM 683 O O . VAL A 1 89 ? 0.887 -0.973 -11.129 1.00 98.56 89 VAL A O 1
ATOM 686 N N . ALA A 1 90 ? 2.382 0.267 -9.994 1.00 98.38 90 ALA A N 1
ATOM 687 C CA . ALA A 1 90 ? 3.521 -0.018 -10.859 1.00 98.38 90 ALA A CA 1
ATOM 688 C C . ALA A 1 90 ? 4.808 -0.260 -10.060 1.00 98.38 90 ALA A C 1
ATOM 690 O O . ALA A 1 90 ? 5.089 0.458 -9.100 1.00 98.38 90 ALA A O 1
ATOM 691 N N . GLY A 1 91 ? 5.618 -1.233 -10.479 1.00 96.94 91 GLY A N 1
ATOM 692 C CA . GLY A 1 91 ? 6.895 -1.507 -9.832 1.00 96.94 91 GLY A CA 1
ATOM 693 C C . GLY A 1 91 ? 7.652 -2.729 -10.326 1.00 96.94 91 GLY A C 1
ATOM 694 O O . GLY A 1 91 ? 7.136 -3.514 -11.111 1.00 96.94 91 GLY A O 1
ATOM 695 N N . GLY A 1 92 ? 8.892 -2.892 -9.863 1.00 98.00 92 GLY A N 1
ATOM 696 C CA . GLY A 1 92 ? 9.739 -4.020 -10.268 1.00 98.00 92 GLY A CA 1
ATOM 697 C C . GLY A 1 92 ? 9.279 -5.339 -9.646 1.00 98.00 92 GLY A C 1
ATOM 698 O O . GLY A 1 92 ? 9.105 -6.346 -10.330 1.00 98.00 92 GLY A O 1
ATOM 699 N N . ARG A 1 93 ? 9.013 -5.323 -8.335 1.00 98.12 93 ARG A N 1
ATOM 700 C CA . ARG A 1 93 ? 8.441 -6.453 -7.592 1.00 98.12 93 ARG A CA 1
ATOM 701 C C . ARG A 1 93 ? 7.154 -6.033 -6.901 1.00 98.12 93 ARG A C 1
ATOM 703 O O . ARG A 1 93 ? 7.170 -5.135 -6.070 1.00 98.12 93 ARG A O 1
ATOM 710 N N . ILE A 1 94 ? 6.058 -6.722 -7.199 1.00 98.50 94 ILE A N 1
ATOM 711 C CA . ILE A 1 94 ? 4.742 -6.436 -6.621 1.00 98.50 94 ILE A CA 1
ATOM 712 C C . ILE A 1 94 ? 4.192 -7.729 -6.028 1.00 98.50 94 ILE A C 1
ATOM 714 O O . ILE A 1 94 ? 4.085 -8.738 -6.725 1.00 98.50 94 ILE A O 1
ATOM 718 N N . ILE A 1 95 ? 3.871 -7.702 -4.738 1.00 98.38 95 ILE A N 1
ATOM 719 C CA . ILE A 1 95 ? 3.234 -8.805 -4.017 1.00 98.38 95 ILE A CA 1
ATOM 720 C C . ILE A 1 95 ? 1.913 -8.289 -3.463 1.00 98.38 95 ILE A C 1
ATOM 722 O O . ILE A 1 95 ? 1.898 -7.333 -2.689 1.00 98.38 95 ILE A O 1
ATOM 726 N N . ILE A 1 96 ? 0.824 -8.941 -3.860 1.00 98.12 96 ILE A N 1
ATOM 727 C CA . ILE A 1 96 ? -0.534 -8.630 -3.418 1.00 98.12 96 ILE A CA 1
ATOM 728 C C . ILE A 1 96 ? -1.066 -9.870 -2.707 1.00 98.12 96 ILE A C 1
ATOM 730 O O . ILE A 1 96 ? -1.277 -10.908 -3.329 1.00 98.12 96 ILE A O 1
ATOM 734 N N . ASP A 1 97 ? -1.207 -9.751 -1.395 1.00 98.19 97 ASP A N 1
ATOM 735 C CA . ASP A 1 97 ? -1.740 -10.747 -0.466 1.00 98.19 97 ASP A CA 1
ATOM 736 C C . ASP A 1 97 ? -2.878 -10.087 0.320 1.00 98.19 97 ASP A C 1
ATOM 738 O O . ASP A 1 97 ? -2.798 -9.873 1.527 1.00 98.19 97 ASP A O 1
ATOM 742 N N . SER A 1 98 ? -3.883 -9.624 -0.422 1.0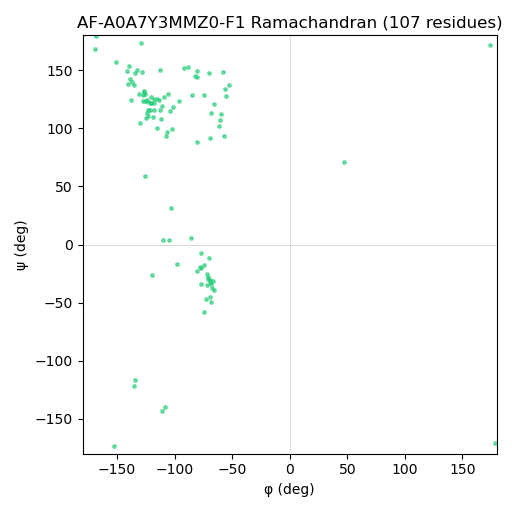0 97.19 98 SER A N 1
ATOM 743 C CA . SER A 1 98 ? -4.982 -8.810 0.082 1.00 97.19 98 SER A CA 1
ATOM 744 C C . SER A 1 98 ? -6.249 -9.043 -0.744 1.00 97.19 98 SER A C 1
ATOM 746 O O . SER A 1 98 ? -6.179 -9.466 -1.900 1.00 97.19 98 SER A O 1
ATOM 748 N N . GLU A 1 99 ? -7.399 -8.754 -0.142 1.00 98.56 99 GLU A N 1
ATOM 749 C CA . GLU A 1 99 ? -8.676 -8.609 -0.834 1.00 98.56 99 GLU A CA 1
ATOM 750 C C . GLU A 1 99 ? -8.806 -7.178 -1.377 1.00 98.56 99 GLU A C 1
ATOM 752 O O . GLU A 1 99 ? -8.595 -6.205 -0.648 1.00 98.56 99 GLU A O 1
ATOM 757 N N . ILE A 1 100 ? -9.130 -7.080 -2.669 1.00 98.69 100 ILE A N 1
ATOM 758 C CA . ILE A 1 100 ? -9.38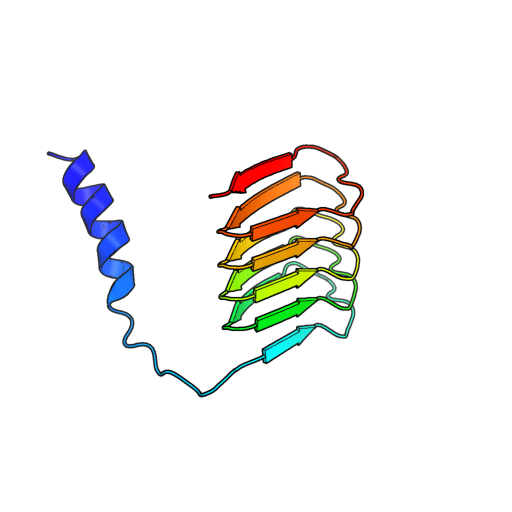6 -5.828 -3.386 1.00 98.69 100 ILE A CA 1
ATOM 759 C C . ILE A 1 100 ? -10.882 -5.766 -3.678 1.00 98.69 100 ILE A C 1
ATOM 761 O O . ILE A 1 100 ? -11.430 -6.738 -4.206 1.00 98.69 100 ILE A O 1
ATOM 765 N N . GLY A 1 101 ? -11.521 -4.663 -3.292 1.00 98.75 101 GLY A N 1
ATOM 766 C CA . GLY A 1 101 ? -12.968 -4.487 -3.372 1.00 98.75 101 GLY A CA 1
ATOM 767 C C . GLY A 1 101 ? -13.503 -4.451 -4.801 1.00 98.75 101 GLY A C 1
ATOM 768 O O . GLY A 1 101 ? -14.552 -5.049 -5.052 1.00 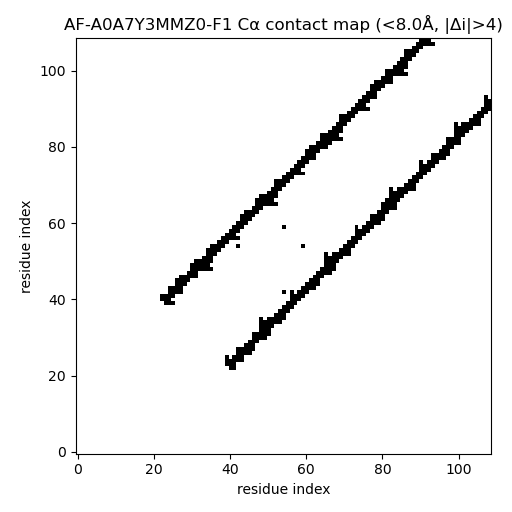98.75 101 GLY A O 1
ATOM 769 N N . ASP A 1 102 ? -12.773 -3.809 -5.720 1.00 98.69 102 ASP A N 1
ATOM 770 C CA . ASP A 1 102 ? -13.166 -3.702 -7.130 1.00 98.69 102 ASP A CA 1
ATOM 771 C C . ASP A 1 102 ? -11.992 -3.996 -8.096 1.00 98.69 102 ASP A C 1
ATOM 773 O O . ASP A 1 102 ? -11.484 -5.128 -8.117 1.00 98.69 102 ASP A O 1
ATOM 777 N N . ASP A 1 103 ? -11.532 -3.038 -8.911 1.00 98.75 103 ASP A N 1
ATOM 778 C CA . ASP A 1 103 ? -10.584 -3.312 -9.993 1.00 98.75 103 ASP A CA 1
ATOM 779 C C . ASP A 1 103 ? -9.117 -3.369 -9.527 1.00 98.75 103 ASP A C 1
ATOM 781 O O . ASP A 1 103 ? -8.633 -2.590 -8.703 1.00 98.75 103 ASP A O 1
ATOM 785 N N . LEU A 1 104 ? -8.337 -4.252 -10.163 1.00 98.44 104 LEU A N 1
ATOM 786 C CA . LEU A 1 104 ? -6.888 -4.354 -9.974 1.00 98.44 104 LEU A CA 1
ATOM 787 C C . LEU A 1 104 ? -6.134 -4.152 -11.296 1.00 98.44 104 LEU A C 1
ATOM 789 O O . LEU A 1 104 ? -6.191 -4.985 -12.204 1.00 98.44 104 LEU A O 1
ATOM 793 N N . VAL A 1 105 ? -5.339 -3.081 -11.369 1.00 98.56 105 VAL A N 1
ATOM 794 C CA . VAL A 1 105 ? -4.443 -2.770 -12.492 1.00 98.56 105 VAL A CA 1
ATOM 795 C C . VAL A 1 105 ? -2.990 -2.745 -12.019 1.00 98.56 105 VAL A C 1
ATOM 797 O O . VAL A 1 105 ? -2.608 -1.955 -11.156 1.00 98.56 105 VAL A O 1
ATOM 800 N N . VAL A 1 106 ? -2.154 -3.595 -12.624 1.00 98.06 106 VAL A N 1
ATOM 801 C CA . VAL A 1 106 ? -0.762 -3.809 -12.201 1.00 98.06 106 VAL A CA 1
ATOM 802 C C . VAL A 1 106 ? 0.193 -3.724 -13.387 1.00 98.06 106 VAL A C 1
ATOM 804 O O . VAL A 1 106 ? 0.024 -4.425 -14.385 1.00 98.06 106 VAL A O 1
ATOM 807 N N . PHE A 1 107 ? 1.246 -2.921 -13.244 1.00 97.06 107 PHE A N 1
ATOM 808 C CA . PHE A 1 107 ? 2.371 -2.860 -14.176 1.00 97.06 107 PHE A CA 1
ATOM 809 C C . PHE A 1 107 ? 3.652 -3.339 -13.481 1.00 97.06 107 PHE A C 1
ATOM 811 O O . PHE A 1 107 ? 4.262 -2.593 -12.718 1.00 97.06 107 PHE A O 1
ATOM 818 N N . GLY A 1 108 ? 4.043 -4.591 -13.736 1.00 93.25 108 GLY A N 1
ATOM 819 C CA . GLY A 1 108 ? 5.230 -5.230 -13.153 1.00 93.25 108 GLY A CA 1
ATOM 820 C C . GLY A 1 108 ? 6.329 -5.533 -14.177 1.00 93.25 108 GLY A C 1
ATOM 821 O O . GLY A 1 108 ? 6.001 -5.812 -15.335 1.00 93.25 108 GLY A O 1
ATOM 822 N N . GLY A 1 109 ? 7.606 -5.530 -13.768 1.00 84.81 109 GLY A N 1
ATOM 823 C CA . GLY A 1 109 ? 8.725 -5.979 -14.617 1.00 84.81 109 GLY A CA 1
ATOM 824 C C . GLY A 1 109 ? 10.122 -5.611 -14.138 1.00 84.81 109 GLY A C 1
ATOM 825 O O . GLY A 1 109 ? 10.299 -4.472 -13.657 1.00 84.81 109 GLY A O 1
#

Nearest PDB structures (foldseek):
  2n3d-assembly1_A  TM=4.987E-01  e=6.352E-01  Caulobacter vibrioides CB15
  5gzt-assembly1_B  TM=3.054E-01  e=6.563E+00  Paenibacillus sp. FPU-7
  4ygu-assembly3_C  TM=2.499E-01  e=8.667E+00  Bacteroides eggerthii DSM 20697

Radius of gyration: 15.05 Å; Cα contacts (8 Å, |Δi|>4): 268; chains: 1; bounding box: 33×30×46 Å

Solvent-accessible surface area (backbone atoms only — not comparable to full-atom values): 5640 Å² total; per-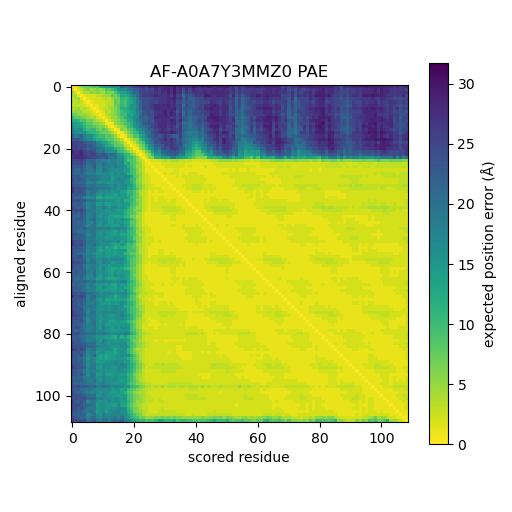residue (Å²): 114,71,70,59,54,57,56,49,56,65,58,58,68,71,71,60,81,74,78,80,68,84,79,51,69,45,75,38,77,56,72,35,88,44,67,44,79,53,74,35,52,31,36,39,32,63,28,40,29,59,21,36,41,37,41,38,32,43,36,40,38,33,62,31,36,29,52,25,38,40,40,39,40,27,47,31,38,39,37,47,22,42,30,49,28,40,38,44,38,39,27,49,41,75,45,79,62,52,58,62,59,57,55,81,47,77,49,73,99

Foldseek 3Di:
DVVVVVVVVVVVVVPPPDPPDDFPEAEQCEEACEEDADEGQHYHDNYEYAYEYAYEHAEYEHQAEYLAEYHYEHAEYHAQYEYNEEYAYEHAYYHHNYHYNYYYHYHYD

pLDDT: mean 87.8, std 18.82, range [41.44, 98.88]

Mean predicted aligned error: 8.45 Å

Sequence (109 aa):
MKKLTTLLLLFFAFWSFGQSVENEEISIDQVQPDDVYRAGEEINVNATIQGDLVIAGGTLKVNDSIQGDFNGAGGELFIKGYIGDDVRVAGGRIIIDSEIGDDLVVFGG